Protein AF-A0A061QG98-F1 (afdb_monomer_lite)

pLDDT: mean 82.56, std 15.48, range [53.03, 98.38]

Foldseek 3Di:
DDDCVPPPPDDDDDPVPDDPCVVVVPPPVVPDDDDDDDDDDPVVVVVLQVVLCVPVNPDPCSSVVSVVVVVVVVVVVVD

Sequence (79 aa):
MANTSLLKKGAPPPRERATNIIHADPRKSEAKNKPLQVMIPPEIFDAFSAKAGETFGFSKGSKSQLFLTMWESYISMKR

Structure (mmCIF, N/CA/C/O backbone):
data_AF-A0A061QG98-F1
#
_entry.id   AF-A0A061QG98-F1
#
loop_
_atom_site.group_PDB
_atom_site.id
_atom_site.type_symbol
_atom_site.label_atom_id
_atom_site.label_alt_id
_atom_site.label_comp_id
_atom_site.label_asym_id
_atom_site.label_entity_id
_atom_site.label_seq_id
_atom_site.pdbx_PDB_ins_code
_atom_site.Cartn_x
_atom_site.Cartn_y
_atom_site.Cartn_z
_atom_site.occupancy
_atom_site.B_iso_or_equiv
_atom_site.auth_seq_id
_atom_site.auth_comp_id
_atom_site.auth_asym_id
_atom_site.auth_atom_id
_atom_site.pdbx_PDB_model_num
ATOM 1 N N . MET A 1 1 ? 30.159 27.312 -24.182 1.00 53.03 1 MET A N 1
ATOM 2 C CA . MET A 1 1 ? 28.965 26.726 -24.833 1.00 53.03 1 MET A CA 1
ATOM 3 C C . MET A 1 1 ? 29.445 25.647 -25.793 1.00 53.03 1 MET A C 1
ATOM 5 O O . MET A 1 1 ? 30.367 25.927 -26.548 1.00 53.03 1 MET A O 1
ATOM 9 N N . ALA A 1 2 ? 28.929 24.416 -25.716 1.00 60.62 2 ALA A N 1
ATOM 10 C CA . ALA A 1 2 ? 29.373 23.337 -26.606 1.00 60.62 2 ALA A CA 1
ATOM 11 C C . ALA A 1 2 ? 28.931 23.624 -28.052 1.00 60.62 2 ALA A C 1
ATOM 13 O O . ALA A 1 2 ? 27.787 24.009 -28.284 1.00 60.62 2 ALA A O 1
ATOM 14 N N . ASN A 1 3 ? 29.845 23.468 -29.013 1.00 60.91 3 ASN A N 1
ATOM 15 C CA . ASN A 1 3 ? 29.605 23.782 -30.420 1.00 60.91 3 ASN A CA 1
ATOM 16 C C . ASN A 1 3 ? 28.787 22.651 -31.069 1.00 60.91 3 ASN A C 1
ATOM 18 O O . ASN A 1 3 ? 29.321 21.633 -31.508 1.00 60.91 3 ASN A O 1
ATOM 22 N N . THR A 1 4 ? 27.465 22.813 -31.078 1.00 64.62 4 THR A N 1
ATOM 23 C CA . THR A 1 4 ? 26.477 21.824 -31.545 1.00 64.62 4 THR A CA 1
ATOM 24 C C . THR A 1 4 ? 26.539 21.539 -33.049 1.00 64.62 4 THR A C 1
ATOM 26 O O . THR A 1 4 ? 25.925 20.577 -33.503 1.00 64.62 4 THR A O 1
ATOM 29 N N . SER A 1 5 ? 27.314 22.311 -33.819 1.00 61.69 5 SER A N 1
ATOM 30 C CA . SER A 1 5 ? 27.535 22.102 -35.259 1.00 61.69 5 SER A CA 1
ATOM 31 C C . SER A 1 5 ? 28.338 20.833 -35.592 1.00 61.69 5 SER A C 1
ATOM 33 O O . SER A 1 5 ? 28.236 20.316 -36.702 1.00 61.69 5 SER A O 1
ATOM 35 N N . LEU A 1 6 ? 29.095 20.294 -34.629 1.00 59.25 6 LEU A N 1
ATOM 36 C CA . LEU A 1 6 ? 29.870 19.053 -34.774 1.00 59.25 6 LEU A CA 1
ATOM 37 C C . LEU A 1 6 ? 29.032 17.786 -34.538 1.00 59.25 6 LEU A C 1
ATOM 39 O O . LEU A 1 6 ? 29.479 16.674 -34.823 1.00 59.25 6 LEU A O 1
ATOM 43 N N . LEU A 1 7 ? 27.806 17.934 -34.030 1.00 62.84 7 LEU A N 1
ATOM 44 C CA . LEU A 1 7 ? 26.888 16.824 -33.809 1.00 62.84 7 LEU A CA 1
ATOM 45 C C . LEU A 1 7 ? 26.194 16.491 -35.132 1.00 62.84 7 LEU A C 1
ATOM 47 O O . LEU A 1 7 ? 25.108 16.988 -35.434 1.00 62.84 7 LEU A O 1
ATOM 51 N N . LYS A 1 8 ? 26.823 15.633 -35.942 1.00 63.78 8 LYS A N 1
ATOM 52 C CA . LYS A 1 8 ? 26.156 15.021 -37.096 1.00 63.78 8 LYS A CA 1
ATOM 53 C C . LYS A 1 8 ? 24.939 14.250 -36.586 1.00 63.78 8 LYS A C 1
ATOM 55 O O . LYS A 1 8 ? 25.087 13.207 -35.953 1.00 63.78 8 LYS A O 1
ATOM 60 N N . LYS A 1 9 ? 23.733 14.749 -36.867 1.00 65.25 9 LYS A N 1
ATOM 61 C CA . LYS A 1 9 ? 22.507 13.956 -36.726 1.00 65.25 9 LYS A CA 1
ATOM 62 C C . LYS A 1 9 ? 22.625 12.803 -37.722 1.00 65.25 9 LYS A C 1
ATOM 64 O O . LYS A 1 9 ? 22.465 13.009 -38.921 1.00 65.25 9 LYS A O 1
ATOM 69 N N . GLY A 1 10 ? 23.025 11.627 -37.242 1.00 69.69 10 GLY A N 1
ATOM 70 C CA . GLY A 1 10 ? 23.091 10.429 -38.071 1.00 69.69 10 GLY A CA 1
ATOM 71 C C . GLY A 1 10 ? 21.722 10.154 -38.689 1.00 69.69 10 GLY A C 1
ATOM 72 O O . GLY A 1 10 ? 20.696 10.389 -38.045 1.00 69.69 10 GLY A O 1
ATOM 73 N N . ALA A 1 11 ? 21.700 9.690 -39.938 1.00 75.94 11 ALA A N 1
ATOM 74 C CA . ALA A 1 11 ? 20.464 9.209 -40.538 1.00 75.94 11 ALA A CA 1
ATOM 75 C C . ALA A 1 11 ? 19.903 8.066 -39.670 1.00 75.94 11 ALA A C 1
ATOM 77 O O . ALA A 1 11 ? 20.688 7.249 -39.171 1.00 75.94 11 ALA A O 1
ATOM 78 N N . PRO A 1 12 ? 18.578 8.007 -39.447 1.00 71.44 12 PRO A N 1
ATOM 79 C CA . PRO A 1 12 ? 17.988 6.930 -38.670 1.00 71.44 12 PRO A CA 1
ATOM 80 C C . PRO A 1 12 ? 18.308 5.573 -39.322 1.00 71.44 12 PRO A C 1
ATOM 82 O O . PRO A 1 12 ? 18.420 5.495 -40.550 1.00 71.44 12 PRO A O 1
ATOM 85 N N . PRO A 1 13 ? 18.461 4.499 -38.527 1.00 78.00 13 PRO A N 1
ATOM 86 C CA . PRO A 1 13 ? 18.666 3.162 -39.065 1.00 78.00 13 PRO A CA 1
ATOM 87 C C . PRO A 1 13 ? 17.553 2.779 -40.057 1.00 78.00 13 PRO A C 1
ATOM 89 O O . PRO A 1 13 ? 16.394 3.138 -39.830 1.00 78.00 13 PRO A O 1
ATOM 92 N N . PRO A 1 14 ? 17.870 2.025 -41.127 1.00 81.56 14 PRO A N 1
ATOM 93 C CA . PRO A 1 14 ? 16.865 1.466 -42.026 1.00 81.56 14 PRO A CA 1
ATOM 94 C C . PRO A 1 14 ? 15.813 0.662 -41.259 1.00 81.56 14 PRO A C 1
ATOM 96 O O . PRO A 1 14 ? 16.140 -0.010 -40.276 1.00 81.56 14 PRO A O 1
ATOM 99 N N . ARG A 1 15 ? 14.557 0.707 -41.717 1.00 76.1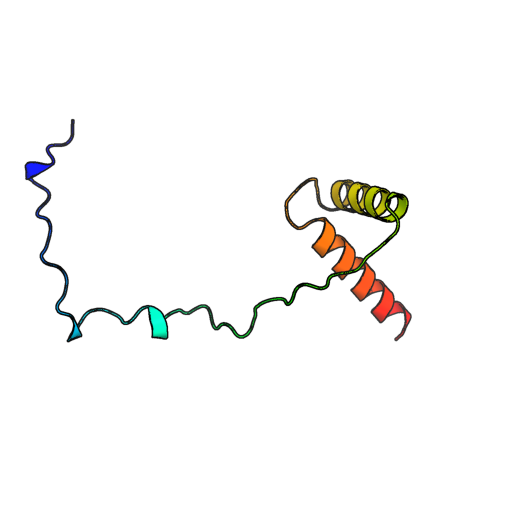2 15 ARG A N 1
ATOM 100 C CA . ARG A 1 15 ? 13.415 0.083 -41.030 1.00 76.12 15 ARG A CA 1
ATOM 101 C C . ARG A 1 15 ? 13.619 -1.416 -40.804 1.00 76.12 15 ARG A C 1
ATOM 103 O O . ARG A 1 15 ? 13.198 -1.916 -39.770 1.00 76.12 15 ARG A O 1
ATOM 110 N N . GLU A 1 16 ? 14.300 -2.111 -41.717 1.00 78.81 16 GLU A N 1
ATOM 111 C CA . GLU A 1 16 ? 14.589 -3.547 -41.592 1.00 78.81 16 GLU A CA 1
ATOM 112 C C . GLU A 1 16 ? 15.612 -3.861 -40.487 1.00 78.81 16 GLU A C 1
ATOM 114 O O . GLU A 1 16 ? 15.678 -4.989 -40.009 1.00 78.81 16 GLU A O 1
ATOM 119 N N . ARG A 1 17 ? 16.419 -2.872 -40.077 1.00 76.50 17 ARG A N 1
ATOM 120 C CA . ARG A 1 17 ? 17.444 -2.996 -39.025 1.00 76.50 17 ARG A CA 1
ATOM 121 C C . ARG A 1 17 ? 17.015 -2.385 -37.692 1.00 76.50 17 ARG A C 1
ATOM 123 O O . ARG A 1 17 ? 17.716 -2.551 -36.697 1.00 76.50 17 ARG A O 1
ATOM 130 N N . ALA A 1 18 ? 15.905 -1.652 -37.667 1.00 75.50 18 ALA A N 1
ATOM 131 C CA . ALA A 1 18 ? 15.372 -1.060 -36.452 1.00 75.50 18 ALA A CA 1
ATOM 132 C C . ALA A 1 18 ? 14.684 -2.139 -35.603 1.00 75.50 18 ALA A C 1
ATOM 134 O O . ALA A 1 18 ? 13.769 -2.823 -36.061 1.00 75.50 18 ALA A O 1
ATOM 135 N N . THR A 1 19 ? 15.112 -2.287 -34.351 1.00 73.81 19 THR A N 1
ATOM 136 C CA . THR A 1 19 ? 14.523 -3.249 -33.415 1.00 73.81 19 THR A CA 1
ATOM 137 C C . THR A 1 19 ? 13.046 -2.927 -33.187 1.00 73.81 19 THR A C 1
ATOM 139 O O . THR A 1 19 ? 12.700 -1.808 -32.805 1.00 73.81 19 THR A O 1
ATOM 142 N N . ASN A 1 20 ? 12.159 -3.905 -33.387 1.00 71.12 20 ASN A N 1
ATOM 143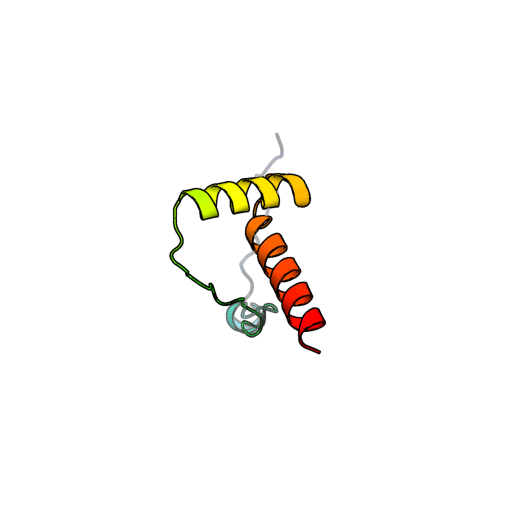 C CA . ASN A 1 20 ? 1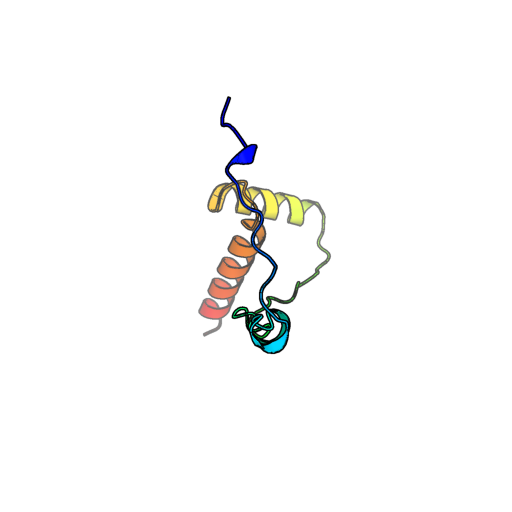0.737 -3.730 -33.106 1.00 71.12 20 ASN A CA 1
ATOM 144 C C . ASN A 1 20 ? 10.482 -3.784 -31.591 1.00 71.12 20 ASN A C 1
ATOM 146 O O . ASN A 1 20 ? 10.271 -4.845 -31.009 1.00 71.12 20 ASN A O 1
ATOM 150 N N . ILE A 1 21 ? 10.493 -2.610 -30.967 1.00 67.06 21 ILE A N 1
ATOM 151 C CA . ILE A 1 21 ? 10.370 -2.408 -29.516 1.00 67.06 21 ILE A CA 1
ATOM 152 C C . ILE A 1 21 ? 8.981 -2.797 -28.975 1.00 67.06 21 ILE A C 1
ATOM 154 O O . ILE A 1 21 ? 8.823 -2.960 -27.773 1.00 67.06 21 ILE A O 1
ATOM 158 N N . ILE A 1 22 ? 7.978 -2.973 -29.847 1.00 66.25 22 ILE A N 1
ATOM 159 C CA . ILE A 1 22 ? 6.627 -3.410 -29.458 1.00 66.25 22 ILE A CA 1
ATOM 160 C C . ILE A 1 22 ? 6.624 -4.911 -29.133 1.00 66.25 22 ILE A C 1
ATOM 162 O O . ILE A 1 22 ? 5.991 -5.333 -28.171 1.00 66.25 22 ILE A O 1
ATOM 166 N N . HIS A 1 23 ? 7.353 -5.716 -29.912 1.00 64.06 23 HIS A N 1
ATOM 167 C CA . HIS A 1 23 ? 7.484 -7.162 -29.682 1.00 64.06 23 HIS A CA 1
ATOM 168 C C . HIS A 1 23 ? 8.708 -7.530 -28.837 1.00 64.06 23 HIS A C 1
ATOM 170 O O . HIS A 1 23 ? 8.732 -8.598 -28.233 1.00 64.06 23 HIS A O 1
ATOM 176 N N . ALA A 1 24 ? 9.712 -6.653 -28.788 1.00 61.00 24 ALA A N 1
ATOM 177 C CA . ALA A 1 24 ? 10.933 -6.832 -28.012 1.00 61.00 24 ALA A CA 1
ATOM 178 C C . ALA A 1 24 ? 10.872 -6.194 -26.614 1.00 61.00 24 ALA A C 1
ATOM 180 O O . ALA A 1 24 ? 11.914 -6.100 -25.970 1.00 61.00 24 ALA A O 1
ATOM 181 N N . ASP A 1 25 ? 9.702 -5.738 -26.141 1.00 58.81 25 ASP A N 1
ATOM 182 C CA . ASP A 1 25 ? 9.563 -5.252 -24.765 1.00 58.81 25 ASP A CA 1
ATOM 183 C C . ASP A 1 25 ? 9.832 -6.422 -23.794 1.00 58.81 25 ASP A C 1
ATOM 185 O O . ASP A 1 25 ? 9.035 -7.363 -23.724 1.00 58.81 25 ASP A O 1
ATOM 189 N N . PRO A 1 26 ? 10.946 -6.407 -23.032 1.00 60.53 26 PRO A N 1
ATOM 190 C CA . PRO A 1 26 ? 11.268 -7.479 -22.093 1.00 60.53 26 PRO A CA 1
ATOM 191 C C . PRO A 1 26 ? 10.288 -7.517 -20.913 1.00 60.53 26 PRO A C 1
ATOM 193 O O . PRO A 1 26 ? 10.294 -8.469 -20.129 1.00 60.53 26 PRO A O 1
ATOM 196 N N . ARG A 1 27 ? 9.427 -6.501 -20.767 1.00 62.25 27 ARG A N 1
ATOM 197 C CA . ARG A 1 27 ? 8.349 -6.481 -19.783 1.00 62.25 27 ARG A CA 1
ATOM 198 C C . ARG A 1 27 ? 7.203 -7.345 -20.292 1.00 62.25 27 ARG A C 1
ATOM 200 O O . ARG A 1 27 ? 6.159 -6.836 -20.697 1.00 62.25 27 ARG A O 1
ATOM 207 N N . LYS A 1 28 ? 7.386 -8.670 -20.225 1.00 56.38 28 LYS A N 1
ATOM 208 C CA . LYS A 1 28 ? 6.282 -9.635 -20.310 1.00 56.38 28 LYS A CA 1
ATOM 209 C C . LYS A 1 28 ? 5.124 -9.105 -19.467 1.00 56.38 28 LYS A C 1
ATOM 211 O O . LYS A 1 28 ? 5.235 -8.940 -18.253 1.00 56.38 28 LYS A O 1
ATOM 216 N N . SER A 1 29 ? 4.009 -8.824 -20.124 1.00 56.66 29 SER A N 1
ATOM 217 C CA . SER A 1 29 ? 2.777 -8.315 -19.521 1.00 56.66 29 SER A CA 1
ATOM 218 C C . SER A 1 29 ? 2.133 -9.286 -18.519 1.00 56.66 29 SER A C 1
ATOM 220 O O . SER A 1 29 ? 1.140 -8.928 -17.891 1.00 56.66 29 SER A O 1
ATOM 222 N N . GLU A 1 30 ? 2.704 -10.480 -18.338 1.00 55.81 30 GLU A N 1
ATOM 223 C CA . GLU A 1 30 ? 2.188 -11.570 -17.504 1.00 55.81 30 GLU A CA 1
ATOM 224 C C . GLU A 1 30 ? 2.310 -11.342 -15.988 1.00 55.81 30 GLU A C 1
ATOM 226 O O . GLU A 1 30 ? 1.674 -12.056 -15.222 1.00 55.81 30 GLU A O 1
ATOM 231 N N . ALA A 1 31 ? 3.047 -10.325 -15.530 1.00 58.50 31 ALA A N 1
ATOM 232 C CA . ALA A 1 31 ? 3.231 -10.040 -14.100 1.00 58.50 31 ALA A CA 1
ATOM 233 C C . ALA A 1 31 ? 2.648 -8.683 -13.660 1.00 58.50 31 ALA A C 1
ATOM 235 O O . ALA A 1 31 ? 3.204 -8.006 -12.794 1.00 58.50 31 ALA A O 1
ATOM 236 N N . LYS A 1 32 ? 1.546 -8.225 -14.267 1.00 69.19 32 LYS A N 1
ATOM 237 C CA . LYS A 1 32 ? 0.876 -7.004 -13.794 1.00 69.19 32 LYS A CA 1
ATOM 238 C C . LYS A 1 32 ? -0.088 -7.342 -12.658 1.00 69.19 32 LYS A C 1
ATOM 240 O O . LYS A 1 32 ? -1.100 -8.006 -12.877 1.00 69.19 32 LYS A O 1
ATOM 245 N N . ASN A 1 33 ? 0.212 -6.843 -11.457 1.00 78.06 33 ASN A N 1
ATOM 246 C CA . ASN A 1 33 ? -0.720 -6.858 -10.328 1.00 78.06 33 ASN A CA 1
ATOM 247 C C . ASN A 1 33 ? -2.078 -6.289 -10.765 1.00 78.06 33 ASN A C 1
ATOM 249 O O . ASN A 1 33 ? -2.138 -5.231 -11.397 1.00 78.06 33 ASN A O 1
ATOM 253 N N . LYS A 1 34 ? -3.168 -6.980 -10.416 1.00 87.56 34 LYS A N 1
ATOM 254 C CA . LYS A 1 34 ? -4.531 -6.481 -10.633 1.00 87.56 34 LYS A CA 1
ATOM 255 C C . LYS A 1 34 ? -4.958 -5.638 -9.426 1.00 87.56 34 LYS A C 1
ATOM 257 O O . LYS A 1 34 ? -4.706 -6.057 -8.296 1.00 87.56 34 LYS A O 1
ATOM 262 N N . PRO A 1 35 ? -5.584 -4.467 -9.626 1.00 90.31 35 PRO A N 1
ATOM 263 C CA . PRO A 1 35 ? -6.057 -3.657 -8.513 1.00 90.31 35 PRO A CA 1
ATOM 264 C C . PRO A 1 35 ? -7.242 -4.347 -7.826 1.00 90.31 35 PRO A C 1
ATOM 266 O O . PRO A 1 35 ? -8.214 -4.713 -8.483 1.00 90.31 35 PRO A O 1
ATOM 269 N N . LEU A 1 36 ? -7.173 -4.487 -6.503 1.00 91.31 36 LEU A N 1
ATOM 270 C CA . LEU A 1 36 ? -8.314 -4.846 -5.664 1.00 91.31 36 LEU A CA 1
ATOM 271 C C . LEU A 1 36 ? -8.933 -3.553 -5.130 1.00 91.31 36 LEU A C 1
ATOM 273 O O . LEU A 1 36 ? -8.261 -2.788 -4.440 1.00 91.31 36 LEU A O 1
ATOM 277 N N . GLN A 1 37 ? -10.195 -3.301 -5.470 1.00 94.12 37 GLN A N 1
ATOM 278 C CA . GLN A 1 37 ? -10.945 -2.147 -4.980 1.00 94.12 37 GLN A CA 1
ATOM 279 C C . GLN A 1 37 ? -11.965 -2.619 -3.950 1.00 94.12 37 GLN A C 1
ATOM 281 O O . GLN A 1 37 ? -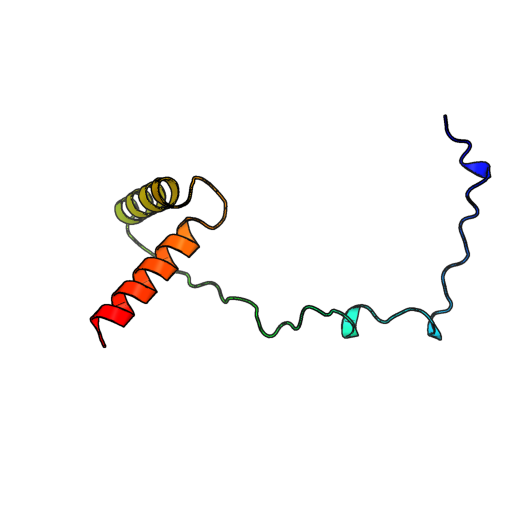12.746 -3.528 -4.218 1.00 94.12 37 GLN A O 1
ATOM 286 N N . VAL A 1 38 ? -11.941 -2.002 -2.773 1.00 93.31 38 VAL A N 1
ATOM 287 C CA . VAL A 1 38 ? -12.873 -2.277 -1.679 1.00 93.31 38 VAL A CA 1
ATOM 288 C C . VAL A 1 38 ? -13.359 -0.959 -1.101 1.00 93.31 38 VAL A C 1
ATOM 290 O O . VAL A 1 38 ? -12.620 0.026 -1.081 1.00 93.31 38 VAL A O 1
ATOM 293 N N . MET A 1 39 ? -14.601 -0.946 -0.631 1.00 96.94 39 MET A N 1
ATOM 294 C CA . MET A 1 39 ? -15.161 0.172 0.117 1.00 96.94 39 MET A CA 1
ATOM 295 C C . MET A 1 39 ? -15.144 -0.183 1.597 1.00 96.94 39 MET A C 1
ATOM 297 O O . MET A 1 39 ? -15.586 -1.264 1.980 1.00 96.94 39 MET A O 1
ATOM 301 N N . ILE A 1 40 ? -14.620 0.723 2.412 1.00 96.12 40 ILE A N 1
ATOM 302 C CA . ILE A 1 40 ? -14.540 0.578 3.864 1.00 96.12 40 ILE A CA 1
ATOM 303 C C . ILE A 1 40 ? -14.951 1.898 4.525 1.00 96.12 40 ILE A C 1
ATOM 305 O O . ILE A 1 40 ? -14.851 2.945 3.877 1.00 96.12 40 ILE A O 1
ATOM 309 N N . PRO A 1 41 ? -15.404 1.868 5.788 1.00 98.38 41 PRO A N 1
ATOM 310 C CA . PRO A 1 41 ? -15.667 3.081 6.547 1.00 98.38 41 PRO A CA 1
ATOM 311 C C . PRO A 1 41 ? -14.439 4.012 6.619 1.00 98.38 41 PRO A C 1
ATOM 313 O O . PRO A 1 41 ? -13.306 3.511 6.685 1.00 98.38 41 PRO A O 1
ATOM 316 N N . PRO A 1 42 ? -14.634 5.346 6.618 1.00 97.81 42 PRO A N 1
ATOM 317 C CA . PRO A 1 42 ? -13.541 6.321 6.645 1.00 97.81 42 PRO A CA 1
ATOM 318 C C . PRO A 1 42 ? -12.576 6.121 7.817 1.00 97.81 42 PRO A C 1
ATOM 320 O O . PRO A 1 42 ? -11.362 6.128 7.633 1.00 97.81 42 PRO A O 1
ATOM 323 N N . GLU A 1 43 ? -13.106 5.840 9.004 1.00 98.00 43 GLU A N 1
ATOM 324 C CA . GLU A 1 43 ? -12.327 5.641 10.222 1.00 98.00 43 GLU A CA 1
ATOM 325 C C . GLU A 1 43 ? -11.360 4.452 10.114 1.00 98.00 43 GLU A C 1
ATOM 327 O O . GLU A 1 43 ? -10.230 4.505 10.603 1.00 98.00 43 GLU A O 1
ATOM 332 N N . ILE A 1 44 ? -11.765 3.395 9.404 1.00 97.50 44 ILE A N 1
ATOM 333 C CA . ILE A 1 44 ? -10.916 2.227 9.157 1.00 97.50 44 ILE A CA 1
ATOM 334 C C . ILE A 1 44 ? -9.834 2.580 8.140 1.00 97.50 44 ILE A C 1
ATOM 336 O O . ILE A 1 44 ? -8.677 2.186 8.304 1.00 97.50 44 ILE A O 1
ATOM 340 N N . PHE A 1 45 ? -10.189 3.336 7.098 1.00 97.06 45 PHE A N 1
ATOM 341 C CA . PHE A 1 45 ? -9.226 3.787 6.100 1.00 97.06 45 PHE A CA 1
ATOM 342 C C . PHE A 1 45 ? -8.136 4.667 6.718 1.00 97.06 45 PHE A C 1
ATOM 344 O O . PHE A 1 45 ? -6.958 4.475 6.405 1.00 97.06 45 PHE A O 1
ATOM 351 N N . ASP A 1 46 ? -8.500 5.586 7.610 1.00 97.56 46 ASP A N 1
ATOM 352 C CA . ASP A 1 46 ? -7.561 6.490 8.273 1.00 97.56 46 ASP A CA 1
ATOM 353 C C . ASP A 1 46 ? -6.626 5.734 9.218 1.00 97.56 46 ASP A C 1
ATOM 355 O O . ASP A 1 46 ? -5.403 5.881 9.128 1.00 97.56 46 ASP A O 1
ATOM 359 N N . ALA A 1 47 ? -7.170 4.838 10.047 1.00 97.75 47 ALA A N 1
ATOM 360 C CA . ALA A 1 47 ? -6.374 3.994 10.936 1.00 97.75 47 ALA A CA 1
ATOM 361 C C . ALA A 1 47 ? -5.398 3.095 10.156 1.00 97.75 47 ALA A C 1
ATOM 363 O O . ALA A 1 47 ? -4.206 3.025 10.471 1.00 97.75 47 ALA A O 1
ATOM 364 N N . PHE A 1 48 ? -5.873 2.451 9.085 1.00 96.94 48 PHE A N 1
ATOM 365 C CA . PHE A 1 48 ? -5.039 1.636 8.202 1.00 96.94 48 PHE A CA 1
ATOM 366 C C . PHE A 1 48 ? -3.945 2.471 7.523 1.00 96.94 48 PHE A C 1
ATOM 368 O O . PHE A 1 48 ? -2.790 2.055 7.411 1.00 96.94 48 PHE A O 1
ATOM 375 N N . SER A 1 49 ? -4.297 3.681 7.092 1.00 95.94 49 SER A N 1
ATOM 376 C CA . SER A 1 49 ? -3.391 4.620 6.441 1.00 95.94 49 SER A CA 1
ATOM 377 C C . SER A 1 49 ? -2.271 5.094 7.357 1.00 95.94 49 SER A C 1
ATOM 379 O O . SER A 1 49 ? -1.118 5.110 6.918 1.00 95.94 49 SER A O 1
ATOM 381 N N . ALA A 1 50 ? -2.604 5.448 8.599 1.00 97.50 50 ALA A N 1
ATOM 382 C CA . ALA A 1 50 ? -1.640 5.827 9.623 1.00 97.50 5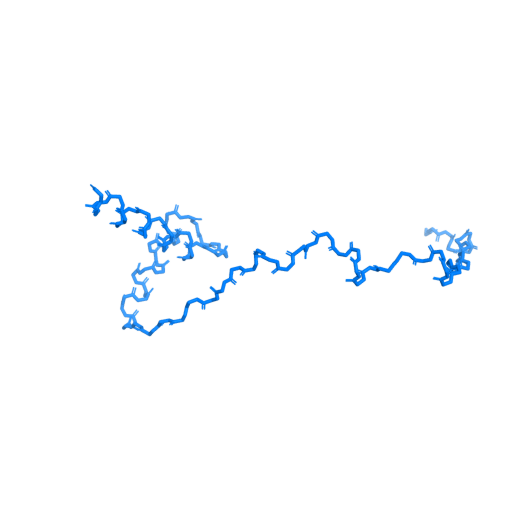0 ALA A CA 1
ATOM 383 C C . ALA A 1 50 ? -0.696 4.660 9.924 1.00 97.50 50 ALA A C 1
ATOM 385 O O . ALA A 1 50 ? 0.521 4.813 9.825 1.00 97.50 50 ALA A O 1
ATOM 386 N N . LYS A 1 51 ? -1.246 3.458 10.148 1.00 97.81 51 LYS A N 1
ATOM 387 C CA . LYS A 1 51 ? -0.436 2.278 10.461 1.00 97.81 51 LYS A CA 1
ATOM 388 C C . LYS A 1 51 ? 0.532 1.905 9.340 1.00 97.81 51 LYS A C 1
ATOM 390 O O . LYS A 1 51 ? 1.680 1.542 9.603 1.00 97.81 51 LYS A O 1
ATOM 395 N N . ALA A 1 52 ? 0.090 2.014 8.088 1.00 97.62 52 ALA A N 1
ATOM 396 C CA . ALA A 1 52 ? 0.940 1.780 6.925 1.00 97.62 52 ALA A CA 1
ATOM 397 C C . ALA A 1 52 ? 2.102 2.784 6.867 1.00 97.62 52 ALA A C 1
ATOM 399 O O . ALA A 1 52 ? 3.238 2.388 6.607 1.00 97.62 52 ALA A O 1
ATOM 400 N N . GLY A 1 53 ? 1.819 4.062 7.140 1.00 96.88 53 GLY A N 1
ATOM 401 C CA . GLY A 1 53 ? 2.820 5.127 7.202 1.00 96.88 53 GLY A CA 1
ATOM 402 C C . GLY A 1 53 ? 3.838 4.933 8.325 1.00 96.88 53 GLY A C 1
ATOM 403 O O . GLY A 1 53 ? 5.032 5.077 8.089 1.00 96.88 53 GLY A O 1
ATOM 404 N N . GLU A 1 54 ? 3.391 4.538 9.516 1.00 97.12 54 GLU A N 1
ATOM 405 C CA . GLU A 1 54 ? 4.271 4.240 10.655 1.00 97.12 54 GLU A CA 1
ATOM 406 C C . GLU A 1 54 ? 5.186 3.037 10.397 1.00 97.12 54 GLU A C 1
ATOM 408 O O . GLU A 1 54 ? 6.350 3.048 10.784 1.00 97.12 54 GLU A O 1
ATOM 413 N N . THR A 1 55 ? 4.663 1.994 9.745 1.00 96.50 55 THR A N 1
ATOM 414 C CA . THR A 1 55 ? 5.371 0.711 9.601 1.00 96.50 55 THR A CA 1
ATOM 415 C C . THR A 1 55 ? 6.340 0.709 8.417 1.00 96.50 55 THR A C 1
ATOM 417 O O . THR A 1 55 ? 7.445 0.187 8.521 1.00 96.50 55 THR A O 1
ATOM 420 N N . PHE A 1 56 ? 5.935 1.293 7.286 1.00 96.12 56 PHE A N 1
ATOM 421 C CA . PHE A 1 56 ? 6.679 1.232 6.019 1.00 96.12 56 PHE A CA 1
ATOM 422 C C . PHE A 1 56 ? 7.105 2.616 5.499 1.00 96.12 56 PHE A C 1
ATOM 424 O O . PHE A 1 56 ? 7.637 2.744 4.395 1.00 96.12 56 PHE A O 1
ATOM 431 N N . GLY A 1 57 ? 6.862 3.667 6.282 1.00 95.31 57 GLY A N 1
ATOM 432 C CA . GLY A 1 57 ? 7.088 5.054 5.895 1.00 95.31 57 GLY A CA 1
ATOM 433 C C . GLY A 1 57 ? 5.937 5.655 5.080 1.00 95.31 57 GLY A C 1
ATOM 434 O O . GLY A 1 57 ? 5.142 4.969 4.427 1.00 95.31 57 GLY A O 1
ATOM 435 N N . PHE A 1 58 ? 5.874 6.987 5.069 1.00 92.56 58 PHE A N 1
ATOM 436 C CA . PHE A 1 58 ? 4.901 7.774 4.302 1.00 92.56 58 PHE A CA 1
ATOM 437 C C . PHE A 1 58 ? 5.293 7.862 2.819 1.00 92.56 58 PHE A C 1
ATOM 439 O O . PHE A 1 58 ? 5.551 8.934 2.278 1.00 92.56 58 PHE A O 1
ATOM 446 N N . SER A 1 59 ? 5.372 6.706 2.159 1.00 91.69 59 SER A N 1
ATOM 447 C CA . SER A 1 59 ? 5.783 6.575 0.763 1.00 91.69 59 SER A CA 1
ATOM 448 C C . SER A 1 59 ? 4.733 5.851 -0.083 1.00 91.69 59 SER A C 1
ATOM 450 O O . SER A 1 59 ? 3.791 5.226 0.417 1.00 91.69 59 SER A O 1
ATOM 452 N N . LYS A 1 60 ? 4.874 5.949 -1.409 1.00 92.56 60 LYS A N 1
ATOM 453 C CA . LYS A 1 60 ? 3.991 5.255 -2.349 1.00 92.56 60 LYS A CA 1
ATOM 454 C C . LYS A 1 60 ? 4.123 3.741 -2.159 1.00 92.56 60 LYS A C 1
ATOM 456 O O . LYS A 1 60 ? 5.195 3.185 -2.357 1.00 92.56 60 LYS A O 1
ATOM 461 N N . GLY A 1 61 ? 3.004 3.080 -1.869 1.00 93.69 61 GLY A N 1
ATOM 462 C CA . GLY A 1 61 ? 2.925 1.619 -1.765 1.00 93.69 61 GLY A CA 1
ATOM 463 C C . GLY A 1 61 ? 2.901 1.066 -0.339 1.00 93.69 61 GLY A C 1
ATOM 464 O O . GLY A 1 61 ? 2.625 -0.120 -0.186 1.00 93.69 61 GLY A O 1
ATOM 465 N N . SER A 1 62 ? 3.078 1.897 0.695 1.00 96.75 62 SER A N 1
ATOM 466 C CA . SER A 1 62 ? 3.034 1.458 2.103 1.00 96.75 62 SER A CA 1
ATOM 467 C C . SER A 1 62 ? 1.724 0.753 2.473 1.00 96.75 62 SER A C 1
ATOM 469 O O . SER A 1 62 ? 1.727 -0.284 3.129 1.00 96.75 62 SER A O 1
ATOM 471 N N . LYS A 1 63 ? 0.589 1.259 1.976 1.00 96.12 63 LYS A N 1
ATOM 472 C CA . LYS A 1 63 ? -0.738 0.636 2.139 1.00 96.12 63 LYS A CA 1
ATOM 473 C C . LYS A 1 63 ? -0.806 -0.761 1.517 1.00 96.12 63 LYS A C 1
ATOM 475 O O . LYS A 1 63 ? -1.356 -1.678 2.114 1.00 96.12 63 LYS A O 1
ATOM 480 N N . SER A 1 64 ? -0.237 -0.930 0.324 1.00 95.50 64 SER A N 1
ATOM 481 C CA . SER A 1 64 ? -0.201 -2.227 -0.359 1.00 95.50 64 SER A CA 1
ATOM 482 C C . SER A 1 64 ? 0.711 -3.215 0.366 1.00 95.50 64 SER A C 1
ATOM 484 O O . SER A 1 64 ? 0.347 -4.378 0.488 1.00 95.50 64 SER A O 1
ATOM 486 N N . GLN A 1 65 ? 1.853 -2.755 0.885 1.00 95.94 65 GLN A N 1
ATOM 487 C CA . GLN A 1 65 ? 2.748 -3.580 1.702 1.00 95.94 65 GLN A CA 1
ATOM 488 C C . GLN A 1 65 ? 2.055 -4.045 2.982 1.00 95.94 65 GLN A C 1
ATOM 490 O O . GLN A 1 65 ? 2.017 -5.243 3.239 1.00 95.94 65 GLN A O 1
ATOM 495 N N . LEU A 1 66 ? 1.415 -3.127 3.715 1.00 97.19 66 LEU A N 1
ATOM 496 C CA . LEU A 1 66 ? 0.670 -3.479 4.922 1.00 97.19 66 LEU A CA 1
ATOM 497 C C . LEU A 1 66 ? -0.426 -4.512 4.634 1.00 97.19 66 LEU A C 1
ATOM 499 O O . LEU A 1 66 ? -0.531 -5.502 5.353 1.00 97.19 66 LEU A O 1
ATOM 503 N N . PHE A 1 67 ? -1.204 -4.317 3.566 1.00 96.06 67 PHE A N 1
ATOM 504 C CA . PHE A 1 67 ? -2.234 -5.276 3.166 1.00 96.06 67 PHE A CA 1
ATOM 505 C C . PHE A 1 67 ? -1.656 -6.675 2.904 1.00 96.06 67 PHE A C 1
ATOM 507 O O . PHE A 1 67 ? -2.190 -7.659 3.411 1.00 96.06 67 PHE A O 1
ATOM 514 N N . LEU A 1 68 ? -0.560 -6.773 2.144 1.00 95.75 68 LEU A N 1
ATOM 515 C CA . LEU A 1 68 ? 0.069 -8.057 1.825 1.00 95.75 68 LEU A CA 1
ATOM 516 C C . LEU A 1 68 ? 0.622 -8.750 3.078 1.00 95.75 68 LEU A C 1
ATOM 518 O O . LEU A 1 68 ? 0.381 -9.939 3.258 1.00 95.75 68 LEU A O 1
ATOM 522 N N . THR A 1 69 ? 1.262 -8.014 3.991 1.00 96.25 69 THR A N 1
ATOM 523 C CA . THR A 1 69 ? 1.756 -8.572 5.262 1.00 96.25 69 THR A CA 1
ATOM 524 C C . THR A 1 69 ? 0.619 -9.083 6.152 1.00 96.25 69 THR A C 1
ATOM 526 O O . THR A 1 69 ? 0.726 -10.156 6.752 1.00 96.25 69 THR A O 1
ATOM 529 N N . MET A 1 70 ? -0.494 -8.344 6.229 1.00 96.00 70 MET A N 1
ATOM 530 C CA . MET A 1 70 ? -1.692 -8.790 6.949 1.00 96.00 70 MET A CA 1
ATOM 531 C C . MET A 1 70 ? -2.279 -10.057 6.320 1.00 96.00 70 MET A C 1
ATOM 533 O O . MET A 1 70 ? -2.667 -10.978 7.036 1.00 96.00 70 MET A O 1
ATOM 537 N N . TRP A 1 71 ? -2.324 -10.117 4.989 1.00 95.56 71 TRP A N 1
ATOM 538 C CA . TRP A 1 71 ? -2.833 -11.263 4.242 1.00 95.56 71 TRP A CA 1
ATOM 539 C C . TRP A 1 71 ? -1.981 -12.521 4.444 1.00 95.56 71 TRP A C 1
ATOM 541 O O . TRP A 1 71 ? -2.523 -13.586 4.735 1.00 95.56 71 TRP A O 1
ATOM 551 N N . GLU A 1 72 ? -0.656 -12.398 4.356 1.00 95.81 72 GLU A N 1
ATOM 552 C CA . GLU A 1 72 ? 0.287 -13.491 4.627 1.00 95.81 72 GLU A CA 1
ATOM 553 C C . GLU A 1 72 ? 0.136 -14.022 6.055 1.00 95.81 72 GLU A C 1
ATOM 555 O O . GLU A 1 72 ? 0.062 -15.235 6.257 1.00 95.81 72 GLU A O 1
ATOM 560 N N . SER A 1 73 ? 0.013 -13.116 7.029 1.00 96.06 73 SER A N 1
ATOM 561 C CA . SER A 1 73 ? -0.196 -13.463 8.440 1.00 96.06 73 SER A CA 1
ATOM 562 C C . SER A 1 73 ? -1.541 -14.165 8.662 1.00 96.06 73 SER A C 1
ATOM 564 O O . SER A 1 73 ? -1.631 -15.149 9.387 1.00 96.06 73 SER A O 1
ATOM 566 N N . TYR A 1 74 ? -2.604 -13.706 8.003 1.00 95.75 74 TYR A N 1
ATOM 567 C CA . TYR A 1 74 ? -3.909 -14.362 8.065 1.00 95.75 74 TYR A CA 1
ATOM 568 C C . TYR A 1 74 ? -3.888 -15.771 7.452 1.00 95.75 74 TYR A C 1
ATOM 570 O O . TYR A 1 74 ? -4.489 -16.694 8.004 1.00 95.75 74 TYR A O 1
ATOM 578 N N . ILE A 1 75 ? -3.190 -15.959 6.326 1.00 96.00 75 ILE A N 1
ATOM 579 C CA . ILE A 1 75 ? -3.034 -17.280 5.701 1.00 96.00 75 ILE A CA 1
ATOM 580 C C . ILE A 1 75 ? -2.216 -18.214 6.595 1.00 96.00 75 ILE A C 1
ATOM 582 O O . ILE A 1 75 ? -2.572 -19.387 6.711 1.00 96.00 75 ILE A O 1
ATOM 586 N N . SER A 1 76 ? -1.144 -17.724 7.223 1.00 94.31 76 SER A N 1
ATOM 587 C CA . SER A 1 76 ? -0.295 -18.554 8.083 1.00 94.31 76 SER A CA 1
ATOM 588 C C . SER A 1 76 ? -1.015 -19.022 9.346 1.00 94.31 76 SER A C 1
ATOM 590 O O . SER A 1 76 ? -0.769 -20.137 9.784 1.00 94.31 76 SER A O 1
ATOM 592 N N . MET A 1 77 ? -1.952 -18.233 9.881 1.00 88.31 77 MET A N 1
ATOM 593 C CA . MET A 1 77 ? -2.808 -18.634 11.007 1.00 88.31 77 MET A CA 1
ATOM 594 C C . MET A 1 77 ? -3.861 -19.690 10.641 1.00 88.31 77 MET A C 1
ATOM 596 O O . MET A 1 77 ? -4.407 -20.341 11.528 1.00 88.31 77 MET A O 1
ATOM 600 N N . LYS A 1 78 ? -4.212 -19.813 9.355 1.00 72.56 78 LYS A N 1
ATOM 601 C CA . LYS A 1 78 ? -5.219 -20.767 8.865 1.00 72.56 78 LYS A CA 1
ATOM 602 C C . LYS A 1 78 ? -4.640 -22.111 8.417 1.00 72.56 78 LYS A C 1
ATOM 604 O O . LYS A 1 78 ? -5.426 -23.007 8.105 1.00 72.56 78 LYS A O 1
ATOM 609 N N . ARG A 1 79 ? -3.316 -22.230 8.331 1.00 55.03 79 ARG A N 1
ATOM 610 C CA . ARG A 1 79 ? -2.610 -23.498 8.109 1.00 55.03 79 ARG A CA 1
ATOM 611 C C . ARG A 1 79 ? -2.269 -24.151 9.436 1.00 55.03 79 ARG A C 1
ATOM 613 O O . ARG A 1 79 ? -2.308 -25.397 9.453 1.00 55.03 79 ARG A O 1
#

Secondary structure (DSSP, 8-state):
---GGG---PPPPPTTTS--TTT--SS-GGG-PPPP-----HHHHHHHHHHHHHHH-SSTTHHHHHHHHHHHHHHHHH-

Radius of gyration: 24.15 Å; chains: 1; 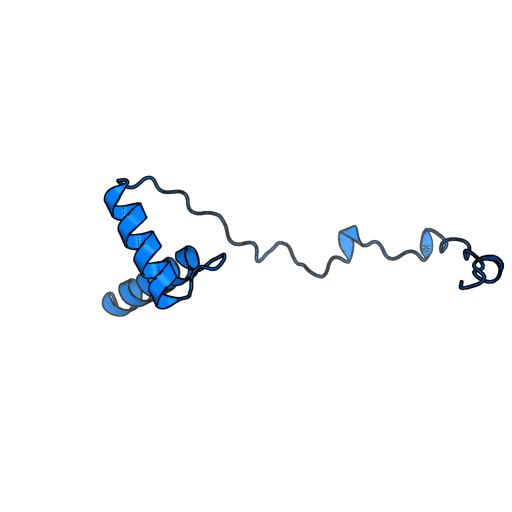bounding box: 46×50×53 Å